Protein AF-A0A1C6HHW5-F1 (afdb_monomer)

Sequence (116 aa):
MTREKAIEVLENHTQYFVSVQDLVALNIAIDALYPVSREQVEKVWKGCSWCNNEGKKPENWECSLLDDCGFSVVVGDEVVWTNAEFCPVCGKPLTDNAVDTLIKRLEALKDESQTD

Radius of gyration: 21.28 Å; Cα contacts (8 Å, |Δi|>4): 91; chains: 1; bounding box: 44×20×62 Å

Mean predicted aligned error: 12.88 Å

Structure (mmCIF, N/CA/C/O backbone):
data_AF-A0A1C6HHW5-F1
#
_entry.id   AF-A0A1C6HHW5-F1
#
loop_
_atom_site.group_PDB
_atom_site.id
_atom_site.type_symbol
_atom_site.label_atom_id
_atom_site.label_alt_id
_atom_site.label_comp_id
_atom_site.label_asym_id
_atom_site.label_entity_id
_atom_site.label_seq_id
_atom_site.pdbx_PDB_ins_code
_atom_site.Cartn_x
_atom_site.Cartn_y
_atom_site.Cartn_z
_atom_site.occupancy
_atom_site.B_iso_or_equiv
_atom_site.auth_seq_id
_atom_site.auth_comp_id
_atom_site.auth_asym_id
_atom_site.auth_atom_id
_atom_site.pdbx_PDB_model_num
ATOM 1 N N . MET A 1 1 ? 4.135 -0.043 26.239 1.00 60.41 1 MET A N 1
ATOM 2 C CA . MET A 1 1 ? 2.917 -0.725 25.755 1.00 60.41 1 MET A CA 1
ATOM 3 C C . MET A 1 1 ? 3.135 -1.021 24.282 1.00 60.41 1 MET A C 1
ATOM 5 O O . MET A 1 1 ? 3.534 -0.101 23.582 1.00 60.41 1 MET A O 1
ATOM 9 N N . THR A 1 2 ? 3.016 -2.277 23.843 1.00 79.56 2 THR A N 1
ATOM 10 C CA . THR A 1 2 ? 3.158 -2.629 22.417 1.00 79.56 2 THR A CA 1
ATOM 11 C C . THR A 1 2 ? 1.849 -2.357 21.678 1.00 79.56 2 THR A C 1
ATOM 13 O O . THR A 1 2 ? 0.797 -2.249 22.311 1.00 79.56 2 THR A O 1
ATOM 16 N N . ARG A 1 3 ? 1.907 -2.233 20.349 1.00 73.50 3 ARG A N 1
ATOM 17 C CA . ARG A 1 3 ? 0.739 -1.977 19.494 1.00 73.50 3 ARG A CA 1
ATOM 18 C C . ARG A 1 3 ? -0.330 -3.055 19.668 1.00 73.50 3 ARG A C 1
ATOM 20 O O . ARG A 1 3 ? -1.496 -2.738 19.858 1.00 73.50 3 ARG A O 1
ATOM 27 N N . GLU A 1 4 ? 0.085 -4.314 19.697 1.00 80.25 4 GLU A N 1
ATOM 28 C CA . GLU A 1 4 ? -0.791 -5.477 19.867 1.00 80.25 4 GLU A CA 1
ATOM 29 C C . GLU A 1 4 ? -1.478 -5.441 21.236 1.00 80.25 4 GLU A C 1
ATOM 31 O O . GLU A 1 4 ? -2.666 -5.724 21.346 1.00 80.25 4 GLU A O 1
ATOM 36 N N . LYS A 1 5 ? -0.750 -5.005 22.274 1.00 80.31 5 LYS A N 1
ATOM 37 C CA . LYS A 1 5 ? -1.300 -4.830 23.622 1.00 80.31 5 LYS A CA 1
ATOM 38 C C . LYS A 1 5 ? -2.314 -3.684 23.682 1.00 80.31 5 LYS A C 1
ATOM 40 O O . LYS A 1 5 ? -3.265 -3.768 24.448 1.00 80.31 5 LYS A O 1
ATOM 45 N N . ALA A 1 6 ? -2.115 -2.620 22.902 1.00 78.94 6 ALA A N 1
ATOM 46 C CA . ALA A 1 6 ? -3.068 -1.516 22.808 1.00 78.94 6 ALA A CA 1
ATOM 47 C C . ALA A 1 6 ? -4.359 -1.948 22.095 1.00 78.94 6 ALA A C 1
ATOM 49 O O . ALA A 1 6 ? -5.441 -1.651 22.591 1.00 78.94 6 ALA A O 1
ATOM 50 N N . ILE A 1 7 ? -4.249 -2.711 21.001 1.00 80.69 7 ILE A N 1
ATOM 51 C CA . ILE A 1 7 ? -5.402 -3.277 20.282 1.00 80.69 7 ILE A CA 1
ATOM 52 C C . ILE A 1 7 ? -6.201 -4.207 21.202 1.00 80.69 7 ILE A C 1
ATOM 54 O O . ILE A 1 7 ? -7.396 -4.004 21.370 1.00 80.69 7 ILE A O 1
ATOM 58 N N . GLU A 1 8 ? -5.534 -5.142 21.887 1.00 83.31 8 GLU A N 1
ATOM 59 C CA . GLU A 1 8 ? -6.171 -6.074 22.833 1.00 83.31 8 GLU A CA 1
ATOM 60 C C . GLU A 1 8 ? -6.962 -5.337 23.931 1.00 83.31 8 GLU A C 1
ATOM 62 O O . GLU A 1 8 ? -8.052 -5.753 24.322 1.00 83.31 8 GLU A O 1
ATOM 67 N N . VAL A 1 9 ? -6.428 -4.226 24.447 1.00 83.06 9 VAL A N 1
ATOM 68 C CA . VAL A 1 9 ? -7.111 -3.411 25.462 1.00 83.06 9 VAL A CA 1
ATOM 69 C C . VAL A 1 9 ? -8.346 -2.717 24.882 1.00 83.06 9 VAL A C 1
ATOM 71 O O . VAL A 1 9 ? -9.390 -2.712 25.534 1.00 83.06 9 VAL A O 1
ATOM 74 N N . LEU A 1 10 ? -8.247 -2.153 23.674 1.00 81.81 10 LEU A N 1
ATOM 75 C CA . LEU A 1 10 ? -9.358 -1.454 23.019 1.00 81.81 10 LEU A CA 1
ATOM 76 C C 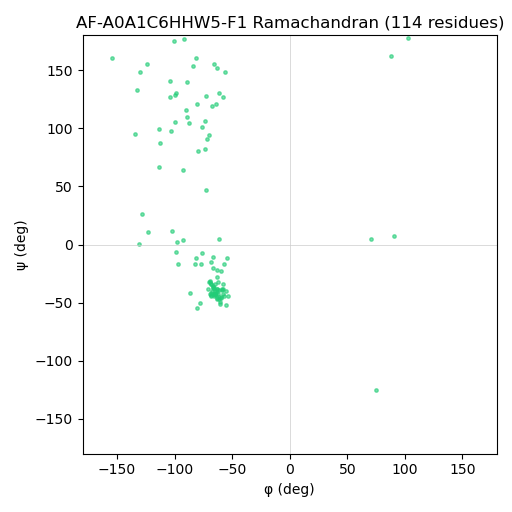. LEU A 1 10 ? -10.475 -2.426 22.614 1.00 81.81 10 LEU A C 1
ATOM 78 O O . LEU A 1 10 ? -11.636 -2.166 22.917 1.00 81.81 10 LEU A O 1
ATOM 82 N N . GLU A 1 11 ? -10.134 -3.577 22.028 1.00 78.88 11 GLU A N 1
ATOM 83 C CA . GLU A 1 11 ? -11.091 -4.631 21.667 1.00 78.88 11 GLU A CA 1
ATOM 84 C C . GLU A 1 11 ? -11.843 -5.152 22.900 1.00 78.88 11 GLU A C 1
ATOM 86 O O . GLU A 1 11 ? -13.073 -5.213 22.897 1.00 78.88 11 GLU A O 1
ATOM 91 N N . ASN A 1 12 ? -11.143 -5.430 24.005 1.00 81.31 12 ASN A N 1
ATOM 92 C CA . ASN A 1 12 ? -11.794 -5.823 25.260 1.00 81.31 12 ASN A CA 1
ATOM 93 C C . ASN A 1 12 ? -12.707 -4.723 25.823 1.00 81.31 12 ASN A C 1
ATOM 95 O O . ASN A 1 12 ? -13.728 -5.022 26.442 1.00 81.31 12 ASN A O 1
ATOM 99 N N . HIS A 1 13 ? -12.372 -3.447 25.613 1.00 76.31 13 HIS A N 1
ATOM 100 C CA . HIS A 1 13 ? -13.217 -2.342 26.057 1.00 76.31 13 HIS A CA 1
ATOM 101 C C . HIS A 1 13 ? -14.526 -2.265 25.255 1.00 76.31 13 HIS A C 1
ATOM 103 O O . HIS A 1 13 ? -15.560 -1.935 25.830 1.00 76.31 13 HIS A O 1
ATOM 109 N N . THR A 1 14 ? -14.522 -2.637 23.966 1.00 69.81 14 THR A N 1
ATOM 110 C CA . THR A 1 14 ? -15.743 -2.700 23.131 1.00 69.81 14 THR A CA 1
ATOM 111 C C . THR A 1 14 ? -16.722 -3.814 23.529 1.00 69.81 14 THR A C 1
ATOM 113 O O . THR A 1 14 ? -17.882 -3.775 23.126 1.00 69.81 14 THR A O 1
ATOM 116 N N . GLN A 1 15 ? -16.295 -4.789 24.343 1.00 68.94 15 GLN A N 1
ATOM 117 C CA . GLN A 1 15 ? -17.121 -5.924 24.7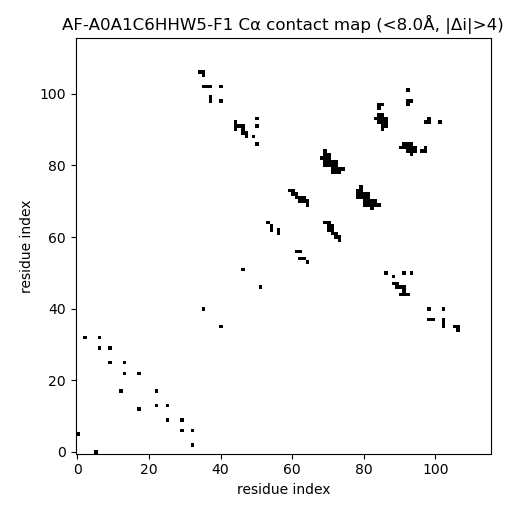85 1.00 68.94 15 GLN A CA 1
ATOM 118 C C . GLN A 1 15 ? -18.128 -5.587 25.900 1.00 68.94 15 GLN A C 1
ATOM 120 O O . GLN A 1 15 ? -19.050 -6.366 26.149 1.00 68.94 15 GLN A O 1
ATOM 125 N N . TYR A 1 16 ? -17.959 -4.457 26.590 1.00 72.56 16 TYR A N 1
ATOM 126 C CA . TYR A 1 16 ? -18.864 -4.010 27.653 1.00 72.56 16 TYR A CA 1
ATOM 127 C C . TYR A 1 16 ? -19.970 -3.098 27.100 1.00 72.56 16 TYR A C 1
ATOM 129 O O . TYR A 1 16 ? -20.014 -2.801 25.910 1.00 72.56 16 TYR A O 1
ATOM 137 N N . PHE A 1 17 ? -20.908 -2.655 27.944 1.00 70.56 17 PHE A N 1
ATOM 138 C CA . PHE A 1 17 ? -21.917 -1.682 27.517 1.00 70.56 17 PHE A CA 1
ATOM 139 C C . PHE A 1 17 ? -21.246 -0.321 27.289 1.00 70.56 17 PHE A C 1
ATOM 141 O O . PHE A 1 17 ? -21.038 0.449 28.226 1.00 70.56 17 PHE A O 1
ATOM 148 N N . VAL A 1 18 ? -20.868 -0.066 26.041 1.00 76.06 18 VAL A N 1
ATOM 149 C CA . VAL A 1 18 ? -20.216 1.161 25.585 1.00 76.06 18 VAL A CA 1
ATOM 150 C C . VAL A 1 18 ? -21.244 2.013 24.843 1.00 76.06 18 VAL A C 1
ATOM 152 O O . VAL A 1 18 ? -22.092 1.485 24.118 1.00 76.06 18 VAL A O 1
ATOM 155 N N . SER A 1 19 ? -21.213 3.333 25.038 1.00 79.88 19 SER A N 1
ATOM 156 C CA . SER A 1 19 ? -22.091 4.221 24.276 1.00 79.88 19 SER A CA 1
ATOM 157 C C . SER A 1 19 ? -21.744 4.147 22.783 1.00 79.88 19 SER A C 1
ATOM 159 O O . SER A 1 19 ? -20.600 3.893 22.409 1.00 79.88 19 SER A O 1
ATOM 161 N N . VAL A 1 20 ? -22.717 4.388 21.902 1.00 75.69 20 VAL A N 1
ATOM 162 C CA . VAL A 1 20 ? -22.474 4.351 20.446 1.00 75.69 20 VAL A CA 1
ATOM 163 C C . VAL A 1 20 ? -21.380 5.348 20.034 1.00 75.69 20 VAL A C 1
ATOM 165 O O . VAL A 1 20 ? -20.586 5.054 19.148 1.00 75.69 20 VAL A O 1
ATOM 168 N N . GLN A 1 21 ? -21.292 6.498 20.711 1.00 77.56 21 GLN A N 1
ATOM 169 C CA . GLN A 1 21 ? -20.256 7.507 20.463 1.00 77.56 21 GLN A CA 1
ATOM 170 C C . GLN A 1 21 ? -18.857 6.995 20.827 1.00 77.56 21 GLN A C 1
ATOM 172 O O . GLN A 1 21 ? -17.912 7.175 20.059 1.00 77.56 21 GLN A O 1
ATOM 177 N N . ASP A 1 22 ? -18.736 6.305 21.960 1.00 81.88 22 ASP A N 1
ATOM 178 C CA . ASP A 1 22 ? -17.468 5.732 22.412 1.00 81.88 22 ASP A CA 1
ATOM 179 C C . ASP A 1 22 ? -17.034 4.550 21.527 1.00 81.88 22 ASP A C 1
ATOM 181 O O . ASP A 1 22 ? -15.843 4.380 21.282 1.00 81.88 22 ASP A O 1
ATOM 185 N N . LEU A 1 23 ? -17.975 3.768 20.978 1.00 81.19 23 LEU A N 1
ATOM 186 C CA . LEU A 1 23 ? -17.666 2.712 20.002 1.00 81.19 23 LEU A CA 1
ATOM 187 C C . LEU A 1 23 ? -17.043 3.273 18.718 1.00 81.19 23 LEU A C 1
ATOM 189 O O . LEU A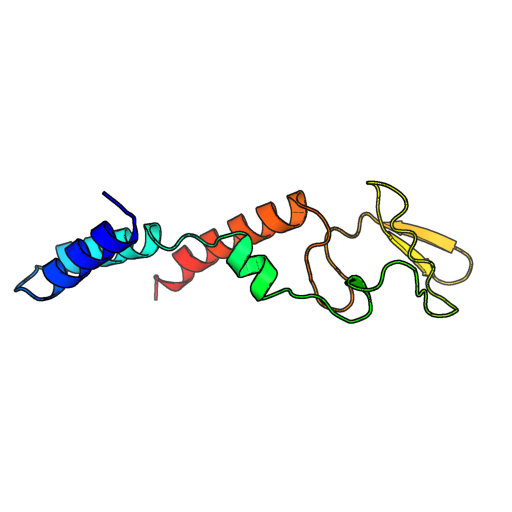 1 23 ? -16.062 2.720 18.224 1.00 81.19 23 LEU A O 1
ATOM 193 N N . VAL A 1 24 ? -17.569 4.387 18.198 1.00 82.75 24 VAL A N 1
ATOM 194 C CA . VAL A 1 24 ? -16.993 5.063 17.023 1.00 82.75 24 VAL A CA 1
ATOM 195 C C . VAL A 1 24 ? -15.568 5.534 17.321 1.00 82.75 24 VAL A C 1
ATOM 197 O O . VAL A 1 24 ? -14.661 5.282 16.532 1.00 82.75 24 VAL A O 1
ATOM 200 N N . ALA A 1 25 ? -15.340 6.149 18.486 1.00 82.81 25 ALA A N 1
ATOM 201 C CA . ALA A 1 25 ? -14.010 6.600 18.892 1.00 82.81 25 ALA A CA 1
ATOM 202 C C . ALA A 1 25 ? -13.009 5.439 19.060 1.00 82.81 25 ALA A C 1
ATOM 204 O O . ALA A 1 25 ? -11.853 5.561 18.654 1.00 82.81 25 ALA A O 1
ATOM 205 N N . LEU A 1 26 ? -13.448 4.308 19.623 1.00 83.50 26 LEU A N 1
ATOM 206 C CA . LEU A 1 26 ? -12.622 3.107 19.777 1.00 83.50 26 LEU A CA 1
ATOM 207 C C . LEU A 1 26 ? -12.245 2.501 18.420 1.00 83.50 26 LEU A C 1
ATOM 209 O O . LEU A 1 26 ? -11.083 2.154 18.227 1.00 83.50 26 LEU A O 1
ATOM 213 N N . ASN A 1 27 ? -13.182 2.434 17.470 1.00 80.06 27 ASN A N 1
ATOM 214 C CA . ASN A 1 27 ? -12.900 1.942 16.118 1.00 80.06 27 ASN A CA 1
ATOM 215 C C . ASN A 1 27 ? -11.890 2.835 15.390 1.00 80.06 27 ASN A C 1
ATOM 217 O O . ASN A 1 27 ? -10.902 2.323 14.874 1.00 80.06 27 ASN A O 1
ATOM 221 N N . ILE A 1 28 ? -12.059 4.161 15.449 1.00 82.62 28 ILE A N 1
ATOM 222 C CA . ILE A 1 28 ? -11.089 5.115 14.883 1.00 82.62 28 ILE A CA 1
ATOM 223 C C . ILE A 1 28 ? -9.701 4.917 15.513 1.00 82.62 28 ILE A C 1
ATOM 225 O O . ILE A 1 28 ? -8.688 4.910 14.813 1.00 82.62 28 ILE A O 1
ATOM 229 N N . ALA A 1 29 ? -9.633 4.719 16.834 1.00 82.81 29 ALA A N 1
ATOM 230 C CA . ALA A 1 29 ? -8.372 4.474 17.529 1.00 82.81 29 ALA A CA 1
ATOM 231 C C . ALA A 1 29 ? -7.713 3.154 17.095 1.00 82.81 29 ALA A C 1
ATOM 233 O O . ALA A 1 29 ? -6.501 3.120 16.892 1.00 82.81 29 ALA A O 1
ATOM 234 N N . ILE A 1 30 ? -8.491 2.081 16.920 1.00 81.44 30 ILE A N 1
ATOM 235 C CA . ILE A 1 30 ? -7.996 0.800 16.398 1.00 81.44 30 ILE A CA 1
ATOM 236 C C . ILE A 1 30 ? -7.508 0.972 14.954 1.00 81.44 30 ILE A C 1
ATOM 238 O O . ILE A 1 30 ? -6.424 0.502 14.618 1.00 81.44 30 ILE A O 1
ATOM 242 N N . ASP A 1 31 ? -8.237 1.698 14.109 1.00 79.56 31 ASP A N 1
ATOM 243 C CA . ASP A 1 31 ? -7.851 1.918 12.718 1.00 79.56 31 ASP A CA 1
ATOM 244 C C . ASP A 1 31 ? -6.580 2.742 12.556 1.00 79.56 31 ASP A C 1
ATOM 246 O O . ASP A 1 31 ? -5.751 2.414 11.702 1.00 79.56 31 ASP A O 1
ATOM 250 N N . ALA A 1 32 ? -6.376 3.746 13.406 1.00 80.75 32 ALA A N 1
ATOM 251 C CA . ALA A 1 32 ? -5.123 4.491 13.478 1.00 80.75 32 ALA A CA 1
ATOM 252 C C . ALA A 1 32 ? -3.943 3.599 13.908 1.00 80.75 32 ALA A C 1
ATOM 254 O O . ALA A 1 32 ? -2.799 3.837 13.518 1.00 80.75 32 ALA A O 1
ATOM 255 N N . LEU A 1 33 ? -4.209 2.532 14.674 1.00 82.19 33 LEU A N 1
ATOM 256 C CA . LEU A 1 33 ? -3.215 1.504 14.984 1.00 82.19 33 LEU A CA 1
ATOM 257 C C . LEU A 1 33 ? -2.968 0.549 13.808 1.00 82.19 33 LEU A C 1
ATOM 259 O O . LEU A 1 33 ? -2.036 -0.242 13.892 1.00 82.19 33 LEU A O 1
ATOM 263 N N . TYR A 1 34 ? -3.721 0.608 12.708 1.00 76.94 34 TYR A N 1
ATOM 264 C CA . TYR A 1 34 ? -3.456 -0.123 11.461 1.00 76.94 34 TYR A CA 1
ATOM 265 C C . TYR A 1 34 ? -3.110 0.833 10.307 1.00 76.94 34 TYR A C 1
ATOM 267 O O . TYR A 1 34 ? -3.8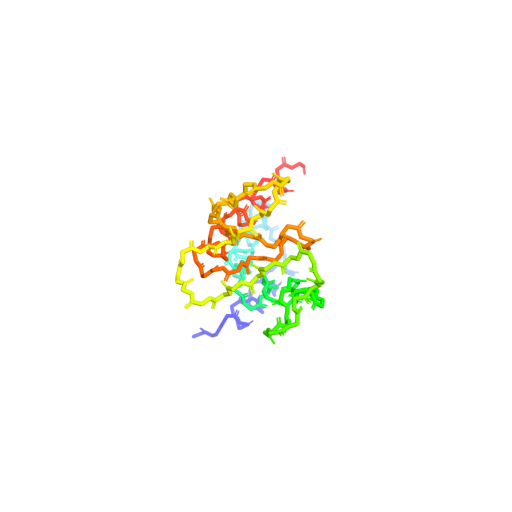79 0.911 9.340 1.00 76.94 34 TYR A O 1
ATOM 275 N N . PRO A 1 35 ? -1.958 1.537 10.375 1.00 79.88 35 PRO A N 1
ATOM 276 C CA . PRO A 1 35 ? -1.480 2.334 9.253 1.00 79.88 35 PRO A CA 1
ATOM 277 C C . PRO A 1 35 ? -1.119 1.422 8.082 1.00 79.88 35 PRO A C 1
ATOM 279 O O . PRO A 1 35 ? -0.780 0.248 8.274 1.00 79.88 35 PRO A O 1
ATOM 282 N N . VAL A 1 36 ? -1.158 1.970 6.871 1.00 84.81 36 VAL A N 1
ATOM 283 C CA . VAL A 1 36 ? -0.684 1.252 5.688 1.00 84.81 36 VAL A CA 1
ATOM 284 C C . VAL A 1 36 ? 0.841 1.222 5.750 1.00 84.81 36 VAL A C 1
ATOM 286 O O . VAL A 1 36 ? 1.506 2.231 5.543 1.00 84.81 36 VAL A O 1
ATOM 289 N N . SER A 1 37 ? 1.425 0.066 6.062 1.00 85.81 37 SER A N 1
ATOM 290 C CA . SER A 1 37 ? 2.880 -0.053 6.154 1.00 85.81 37 SER A CA 1
ATOM 291 C C . SER A 1 37 ? 3.525 -0.302 4.791 1.00 85.81 37 SER A C 1
ATOM 293 O O . SER A 1 37 ? 2.940 -0.916 3.893 1.00 85.81 37 SER A O 1
ATOM 295 N N . ARG A 1 38 ? 4.793 0.104 4.660 1.00 85.38 38 ARG A N 1
ATOM 296 C CA . ARG A 1 38 ? 5.624 -0.234 3.498 1.00 85.38 38 ARG A CA 1
ATOM 297 C C . ARG A 1 38 ? 5.671 -1.742 3.245 1.00 85.38 38 ARG A C 1
ATOM 299 O O . ARG A 1 38 ? 5.469 -2.171 2.115 1.00 85.38 38 ARG A O 1
ATOM 306 N N . GLU A 1 39 ? 5.836 -2.547 4.293 1.00 86.25 39 GLU A N 1
ATOM 307 C CA . GLU A 1 39 ? 5.838 -4.012 4.181 1.00 86.25 39 GLU A CA 1
ATOM 308 C C . GLU A 1 39 ? 4.524 -4.556 3.598 1.00 86.25 39 GLU A C 1
ATOM 310 O O . GLU A 1 39 ? 4.534 -5.501 2.807 1.00 86.25 39 GLU A O 1
ATOM 315 N N . GLN A 1 40 ? 3.376 -3.964 3.957 1.00 86.94 40 GLN A N 1
ATOM 316 C CA . GLN A 1 40 ? 2.084 -4.348 3.384 1.00 86.94 40 GLN A CA 1
ATOM 317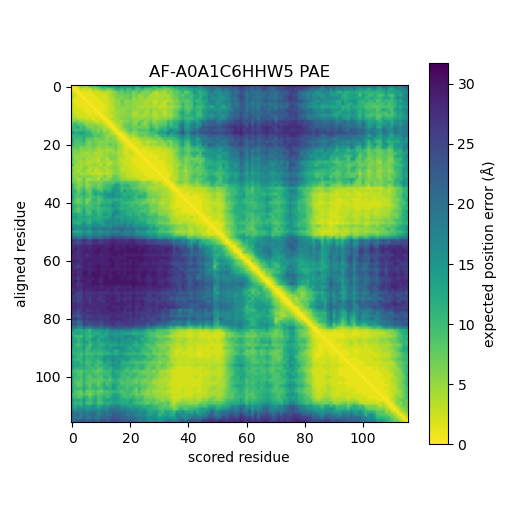 C C . GLN A 1 40 ? 2.017 -4.010 1.894 1.00 86.94 40 GLN A C 1
ATOM 319 O O . GLN A 1 40 ? 1.597 -4.855 1.101 1.00 86.94 40 GLN A O 1
ATOM 324 N N . VAL A 1 41 ? 2.467 -2.813 1.506 1.00 87.44 41 VAL A N 1
ATOM 325 C CA . VAL A 1 41 ? 2.516 -2.392 0.099 1.00 87.44 41 VAL A CA 1
ATOM 326 C C . VAL A 1 41 ? 3.432 -3.310 -0.711 1.00 87.44 41 VAL A C 1
ATOM 328 O O . VAL A 1 41 ? 3.015 -3.828 -1.744 1.00 87.44 41 VAL A O 1
ATOM 331 N N . GLU A 1 42 ? 4.634 -3.613 -0.228 1.00 85.56 42 GLU A N 1
ATOM 332 C CA . GLU A 1 42 ? 5.576 -4.512 -0.909 1.00 85.56 42 GLU A CA 1
ATOM 333 C C . GLU A 1 42 ? 5.054 -5.955 -1.008 1.00 85.56 42 GLU A C 1
ATOM 335 O O . GLU A 1 42 ? 5.272 -6.643 -2.010 1.00 85.56 42 GLU A O 1
ATOM 340 N N . LYS A 1 43 ? 4.298 -6.418 -0.003 1.00 88.38 43 LYS A N 1
ATOM 341 C CA . LYS A 1 43 ? 3.661 -7.742 -0.018 1.00 88.38 43 LYS A CA 1
ATOM 342 C C . LYS A 1 43 ? 2.536 -7.845 -1.051 1.00 88.38 43 LYS A C 1
ATOM 344 O O . LYS A 1 43 ? 2.340 -8.933 -1.603 1.00 88.38 43 LYS A O 1
ATOM 349 N N . VAL A 1 44 ? 1.799 -6.759 -1.296 1.00 88.88 44 VAL A N 1
ATOM 350 C CA . VAL A 1 44 ? 0.740 -6.685 -2.318 1.00 88.88 44 VAL A CA 1
ATOM 351 C C . VAL A 1 44 ? 1.358 -6.514 -3.707 1.00 88.88 44 VAL A C 1
ATOM 353 O O . VAL A 1 44 ? 1.087 -7.308 -4.609 1.00 88.88 44 VAL A O 1
ATOM 356 N N . TRP A 1 45 ? 2.263 -5.549 -3.871 1.00 88.00 45 TRP A N 1
ATOM 357 C CA . TRP A 1 45 ? 2.961 -5.268 -5.125 1.00 88.00 45 TRP A CA 1
ATOM 358 C C . TRP A 1 45 ? 4.301 -6.006 -5.216 1.00 88.00 45 TRP A C 1
ATOM 360 O O . TRP A 1 45 ? 5.369 -5.409 -5.355 1.00 88.00 45 TRP A O 1
ATOM 370 N N . LYS A 1 46 ? 4.239 -7.344 -5.234 1.00 85.56 46 LYS A N 1
ATOM 371 C CA . LYS A 1 46 ? 5.425 -8.216 -5.376 1.00 85.56 46 LYS A CA 1
ATOM 372 C C . LYS A 1 46 ? 6.201 -7.988 -6.672 1.00 85.56 46 LYS A C 1
ATOM 374 O O . LYS A 1 46 ? 7.383 -8.314 -6.755 1.00 85.56 46 LYS A O 1
ATOM 379 N N . GLY A 1 47 ? 5.538 -7.437 -7.683 1.00 81.12 47 GLY A N 1
ATOM 380 C CA . GLY A 1 47 ? 6.093 -7.243 -9.014 1.00 81.12 47 GLY A CA 1
ATOM 381 C C . GLY A 1 47 ? 5.888 -8.443 -9.925 1.00 81.12 47 GLY A C 1
ATOM 382 O O . GLY A 1 47 ? 5.588 -9.552 -9.485 1.00 81.12 47 GLY A O 1
ATOM 383 N N . CYS A 1 48 ? 6.033 -8.197 -11.220 1.00 77.94 48 CYS A N 1
ATOM 384 C CA . CYS A 1 48 ? 5.970 -9.212 -12.262 1.00 77.94 48 CYS A CA 1
ATOM 385 C C . CYS A 1 48 ? 7.378 -9.621 -12.715 1.00 77.94 48 CYS A C 1
ATOM 387 O O . CYS A 1 48 ? 8.381 -9.023 -12.322 1.00 77.94 48 CYS A O 1
ATOM 389 N N . SER A 1 49 ? 7.450 -10.616 -13.601 1.00 72.19 49 SER A N 1
ATOM 390 C CA . SER A 1 49 ? 8.701 -11.081 -14.215 1.00 72.19 49 SER A CA 1
ATOM 391 C C . SER A 1 49 ? 9.481 -9.988 -14.955 1.00 72.19 49 SER A C 1
ATOM 393 O O . SER A 1 49 ? 10.655 -10.193 -15.238 1.00 72.19 49 SER A O 1
ATOM 395 N N . TRP A 1 50 ? 8.846 -8.854 -15.271 1.00 66.56 50 TRP A N 1
ATOM 396 C CA . TRP A 1 50 ? 9.479 -7.695 -15.899 1.00 66.56 50 TRP A CA 1
ATOM 397 C C . TRP A 1 50 ? 10.231 -6.823 -14.883 1.00 66.56 50 TRP A C 1
ATOM 399 O O . TRP A 1 50 ? 11.428 -6.625 -15.034 1.00 66.56 50 TRP A O 1
ATOM 409 N N . CYS A 1 51 ? 9.579 -6.358 -13.808 1.00 71.62 51 CYS A N 1
ATOM 410 C CA . CYS A 1 51 ? 10.223 -5.461 -12.828 1.00 71.62 51 CYS A CA 1
ATOM 411 C C . CYS A 1 51 ? 11.086 -6.186 -11.789 1.00 71.62 51 CYS A C 1
ATOM 413 O O . CYS A 1 51 ? 11.787 -5.529 -11.030 1.00 71.62 51 CYS A O 1
ATOM 415 N N . ASN A 1 52 ? 10.998 -7.516 -11.707 1.00 73.44 52 ASN A N 1
ATOM 416 C CA . ASN A 1 52 ? 11.797 -8.316 -10.776 1.00 73.44 52 ASN A CA 1
ATOM 417 C C . ASN A 1 52 ? 13.035 -8.953 -11.432 1.00 73.44 52 ASN A C 1
ATOM 419 O O . ASN A 1 52 ? 13.829 -9.565 -10.725 1.00 73.44 52 ASN A O 1
ATOM 423 N N . ASN A 1 53 ? 13.199 -8.851 -12.758 1.00 60.72 53 ASN A N 1
ATOM 424 C CA . ASN A 1 53 ? 14.399 -9.330 -13.446 1.00 60.72 53 ASN A CA 1
ATOM 425 C C . ASN A 1 53 ? 15.341 -8.161 -13.721 1.00 60.72 53 ASN A C 1
ATOM 427 O O . ASN A 1 53 ? 15.145 -7.398 -14.667 1.00 60.72 53 ASN A O 1
ATOM 431 N N . GLU A 1 54 ? 16.422 -8.080 -12.959 1.00 50.62 54 GLU A N 1
ATOM 432 C CA . GLU A 1 54 ? 17.595 -7.327 -13.383 1.00 50.62 54 GLU A CA 1
ATOM 433 C C . GLU A 1 54 ? 18.224 -8.043 -14.596 1.00 50.62 54 GLU A C 1
ATOM 435 O O . GLU A 1 54 ? 18.598 -9.214 -14.532 1.00 50.62 54 GLU A O 1
ATOM 440 N N . GLY A 1 55 ? 18.303 -7.362 -15.743 1.00 47.56 55 GLY A N 1
ATOM 441 C CA . GLY A 1 55 ? 19.154 -7.790 -16.862 1.00 47.56 55 GLY A CA 1
ATOM 442 C C . GLY A 1 55 ? 18.555 -8.717 -17.932 1.00 47.56 55 GLY A C 1
ATOM 443 O O . GLY A 1 55 ? 19.296 -9.130 -18.821 1.00 47.56 55 GLY A O 1
ATOM 444 N N . LYS A 1 56 ? 17.247 -9.022 -17.940 1.00 42.81 56 LYS A N 1
ATOM 445 C CA . LYS A 1 56 ? 16.592 -9.686 -19.094 1.00 42.81 56 LYS A CA 1
ATOM 446 C C . LYS A 1 56 ? 15.602 -8.756 -19.791 1.00 42.81 56 LYS A C 1
ATOM 448 O O . LYS A 1 56 ? 14.412 -8.742 -19.492 1.00 42.81 56 LYS A O 1
ATOM 453 N N . LYS A 1 57 ? 16.139 -7.992 -20.740 1.00 44.16 57 LYS A N 1
ATOM 454 C CA . LYS A 1 57 ? 15.407 -7.157 -21.697 1.00 44.16 57 LYS A CA 1
ATOM 455 C C . LYS A 1 57 ? 14.720 -8.067 -22.742 1.00 44.16 57 LYS A C 1
ATOM 457 O O . LYS A 1 57 ? 15.405 -8.915 -23.314 1.00 44.16 57 LYS A O 1
ATOM 462 N N . PRO A 1 58 ? 13.405 -7.949 -23.008 1.00 40.09 58 PRO A N 1
ATOM 463 C CA . PRO A 1 58 ? 12.831 -8.413 -24.273 1.00 40.09 58 PRO A CA 1
ATOM 464 C C . PRO A 1 58 ? 13.570 -7.730 -25.435 1.00 40.09 58 PRO A C 1
ATOM 466 O O . PRO A 1 58 ? 13.989 -6.586 -25.277 1.00 40.09 58 PRO A O 1
ATOM 469 N N . GLU A 1 59 ? 13.703 -8.388 -26.589 1.00 41.38 59 GLU A N 1
ATOM 470 C CA . GLU A 1 59 ? 14.538 -7.951 -27.733 1.00 41.38 59 GLU A CA 1
ATOM 471 C C . GLU A 1 59 ? 14.247 -6.527 -28.260 1.00 41.38 59 GLU A C 1
ATOM 473 O O . GLU A 1 59 ? 15.068 -5.968 -28.979 1.00 41.38 59 GLU A O 1
ATOM 478 N N . ASN A 1 60 ? 13.141 -5.901 -27.836 1.00 40.78 60 ASN A N 1
ATOM 479 C CA . ASN A 1 60 ? 12.711 -4.562 -28.254 1.00 40.78 60 ASN A CA 1
ATOM 480 C C . ASN A 1 60 ? 12.519 -3.576 -27.078 1.00 40.78 60 ASN A C 1
ATOM 482 O O . ASN A 1 60 ? 11.930 -2.514 -27.261 1.00 40.78 60 ASN A O 1
ATOM 486 N N . TRP A 1 61 ? 12.947 -3.924 -25.858 1.00 46.72 61 TRP A N 1
ATOM 487 C CA . TRP A 1 61 ? 12.730 -3.103 -24.659 1.00 46.72 61 TRP A CA 1
ATOM 488 C C . TRP A 1 61 ? 14.001 -2.983 -23.826 1.00 46.72 61 TRP A C 1
ATOM 490 O O . TRP A 1 61 ? 14.301 -3.818 -22.970 1.00 46.72 61 TRP A O 1
ATOM 500 N N . GLU A 1 62 ? 14.752 -1.909 -24.050 1.00 42.94 62 GLU A N 1
ATOM 501 C CA . GLU A 1 62 ? 15.948 -1.618 -23.275 1.00 42.94 62 GLU A CA 1
ATOM 502 C C . GLU A 1 62 ? 15.634 -0.992 -21.910 1.00 42.94 62 GLU A C 1
ATOM 504 O O . GLU A 1 62 ? 15.792 0.200 -21.692 1.00 42.94 62 GLU A O 1
ATOM 509 N N . CYS A 1 63 ? 15.268 -1.823 -20.934 1.00 42.69 63 CYS A N 1
ATOM 510 C CA . CYS A 1 63 ? 15.306 -1.424 -19.527 1.00 42.69 63 CYS A CA 1
ATOM 511 C C . CYS A 1 63 ? 16.744 -1.430 -19.009 1.00 42.69 63 CYS A C 1
ATOM 513 O O . CYS A 1 63 ? 17.291 -2.487 -18.688 1.00 42.69 63 CYS A O 1
ATOM 515 N N . SER A 1 64 ? 17.360 -0.260 -18.919 1.00 45.28 64 SER A N 1
ATOM 516 C CA . SER A 1 64 ? 18.571 -0.083 -18.126 1.00 45.28 64 SER A CA 1
ATOM 517 C C . SER A 1 64 ? 18.165 0.616 -16.835 1.00 45.28 64 SER A C 1
ATOM 519 O O . SER A 1 64 ? 18.013 1.829 -16.817 1.00 45.28 64 SER A O 1
ATOM 521 N N . LEU A 1 65 ? 17.968 -0.145 -15.756 1.00 46.09 65 LEU A N 1
ATOM 522 C CA . LEU A 1 65 ? 17.929 0.399 -14.390 1.00 46.09 65 LEU A CA 1
ATOM 523 C C . LEU A 1 65 ? 19.356 0.800 -13.966 1.00 46.09 65 LEU A C 1
ATOM 525 O O . LEU A 1 65 ? 19.848 0.345 -12.941 1.00 46.09 65 LEU A O 1
ATOM 529 N N . LEU A 1 66 ? 20.085 1.517 -14.824 1.00 43.19 66 LEU A N 1
ATOM 530 C CA . LEU A 1 66 ? 21.495 1.823 -14.585 1.00 43.19 66 LEU A CA 1
ATOM 531 C C . LEU A 1 66 ? 21.668 3.031 -13.651 1.00 43.19 66 LEU A C 1
ATOM 533 O O . LEU A 1 66 ? 22.742 3.189 -13.077 1.00 43.19 66 LEU A O 1
ATOM 537 N N . ASP A 1 67 ? 20.625 3.845 -13.450 1.00 44.09 67 ASP A N 1
ATOM 538 C CA . ASP A 1 67 ? 20.735 5.136 -12.772 1.00 44.09 67 ASP A CA 1
ATOM 539 C C . ASP A 1 67 ? 19.389 5.545 -12.129 1.00 44.09 67 ASP A C 1
ATOM 541 O O . ASP A 1 67 ? 18.319 5.099 -12.555 1.00 44.09 67 ASP A O 1
ATOM 545 N N . ASP A 1 68 ? 19.435 6.472 -11.165 1.00 41.94 68 ASP A N 1
ATOM 546 C CA . ASP A 1 68 ? 18.315 7.017 -10.365 1.00 41.94 68 ASP A CA 1
ATOM 547 C C . ASP A 1 68 ? 17.206 7.742 -11.183 1.00 41.94 68 ASP A C 1
ATOM 549 O O . ASP A 1 68 ? 16.284 8.328 -10.614 1.00 41.94 68 ASP A O 1
ATOM 553 N N . CYS A 1 69 ? 17.287 7.729 -12.521 1.00 38.97 69 CYS A N 1
ATOM 554 C CA . CYS A 1 69 ? 16.625 8.670 -13.437 1.00 38.97 69 CYS A CA 1
ATOM 555 C C . CYS A 1 69 ? 15.803 8.030 -14.581 1.00 38.97 69 CYS A C 1
ATOM 557 O O . CYS A 1 69 ? 15.580 8.668 -15.607 1.00 38.97 69 CYS A O 1
ATOM 559 N N . GLY A 1 70 ? 15.289 6.808 -14.428 1.00 49.38 70 GLY A N 1
ATOM 560 C CA . GLY A 1 70 ? 14.105 6.392 -15.195 1.00 49.38 70 GLY A CA 1
ATOM 561 C C . GLY A 1 70 ? 14.281 5.477 -16.416 1.00 49.38 70 GLY A C 1
ATOM 562 O O . GLY A 1 70 ? 15.357 5.033 -16.797 1.00 49.38 70 GLY A O 1
ATOM 563 N N . PHE A 1 71 ? 13.119 5.144 -16.972 1.00 51.69 71 PHE A N 1
ATOM 564 C CA . PHE A 1 71 ? 12.795 4.171 -18.011 1.00 51.69 71 PHE A CA 1
ATOM 565 C C . PHE A 1 71 ? 12.868 4.791 -19.408 1.00 51.69 71 PHE A C 1
ATOM 567 O O . PHE A 1 71 ? 12.363 5.891 -19.612 1.00 51.69 71 PHE A O 1
ATOM 574 N N . SER A 1 72 ? 13.394 4.073 -20.400 1.00 48.12 72 SER A N 1
ATOM 575 C CA . SER A 1 72 ? 13.258 4.461 -21.804 1.00 48.12 72 SER A CA 1
ATOM 576 C C . SER A 1 72 ? 12.217 3.598 -22.528 1.00 48.12 72 SER A C 1
ATOM 578 O O . SER A 1 72 ? 12.274 2.367 -22.512 1.00 48.12 72 SER A O 1
ATOM 580 N N . VAL A 1 73 ? 11.243 4.241 -23.176 1.00 50.25 73 VAL A N 1
ATOM 581 C CA . VAL A 1 73 ? 10.370 3.599 -24.171 1.00 50.25 73 VAL A CA 1
ATOM 582 C C . VAL A 1 73 ? 10.918 3.938 -25.542 1.00 50.25 73 VAL A C 1
ATOM 584 O O . VAL A 1 73 ? 11.126 5.110 -25.841 1.00 50.25 73 VAL A O 1
ATOM 587 N N . VAL A 1 74 ? 11.098 2.936 -26.395 1.00 50.94 74 VAL A N 1
ATOM 588 C CA . VAL A 1 74 ? 11.320 3.177 -27.820 1.00 50.94 74 VAL A CA 1
ATOM 589 C C . VAL A 1 74 ? 9.959 3.193 -28.514 1.00 50.94 74 VAL A C 1
ATOM 591 O O . VAL A 1 74 ? 9.247 2.188 -28.505 1.00 50.94 74 VAL A O 1
ATOM 594 N N . VAL A 1 75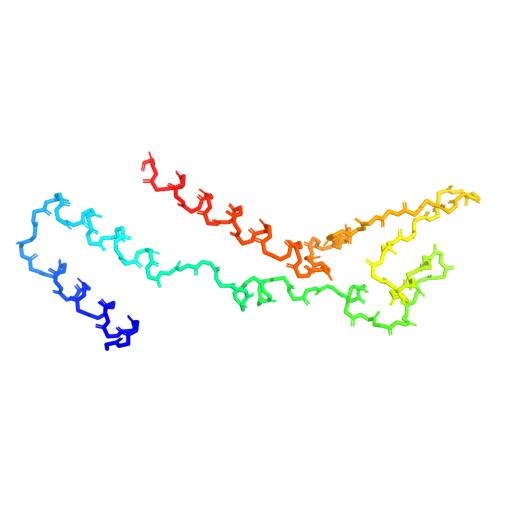 ? 9.572 4.336 -29.084 1.00 48.88 75 VAL A N 1
ATOM 595 C CA . VAL A 1 75 ? 8.397 4.455 -29.963 1.00 48.88 75 VAL A CA 1
ATOM 596 C C . VAL A 1 75 ? 8.909 4.800 -31.360 1.00 48.88 75 VAL A C 1
ATOM 598 O O . VAL A 1 75 ? 9.248 5.945 -31.636 1.00 48.88 75 VAL A O 1
ATOM 601 N N . GLY A 1 76 ? 9.003 3.807 -32.249 1.00 61.19 76 GLY A N 1
ATOM 602 C CA . GLY A 1 76 ? 9.658 3.986 -33.553 1.00 61.19 76 GLY A CA 1
ATOM 603 C C . GLY A 1 76 ? 11.183 4.037 -33.415 1.00 61.19 76 GLY A C 1
ATOM 604 O O . GLY A 1 76 ? 11.753 3.119 -32.836 1.00 61.19 76 GLY A O 1
ATOM 605 N N . ASP A 1 77 ? 11.822 5.099 -33.918 1.00 56.19 77 ASP A N 1
ATOM 606 C CA . ASP A 1 77 ? 13.277 5.332 -33.809 1.00 56.19 77 ASP A CA 1
ATOM 607 C C . ASP A 1 77 ? 13.650 6.288 -32.651 1.00 56.19 77 ASP A C 1
ATOM 609 O O . ASP A 1 77 ? 14.822 6.621 -32.462 1.00 56.19 77 ASP A O 1
ATOM 613 N N . GLU A 1 78 ? 12.670 6.757 -31.868 1.00 41.75 78 GLU A N 1
ATOM 614 C CA . GLU A 1 78 ? 12.891 7.710 -30.778 1.00 41.75 78 GLU A CA 1
ATOM 615 C C . GLU A 1 78 ? 12.936 7.023 -29.411 1.00 41.75 78 GLU A C 1
ATOM 617 O O . GLU A 1 78 ? 12.031 6.277 -29.024 1.00 41.75 78 GLU A O 1
ATOM 622 N N . VAL A 1 79 ? 13.993 7.326 -28.654 1.00 53.53 79 VAL A N 1
ATOM 623 C CA . VAL A 1 79 ? 14.154 6.922 -27.255 1.00 53.53 79 VAL A CA 1
ATOM 624 C C . VAL A 1 79 ? 13.490 7.975 -26.368 1.00 53.53 79 VAL A C 1
ATOM 626 O O . VAL A 1 79 ? 14.035 9.059 -26.155 1.00 53.53 79 VAL A O 1
ATOM 629 N N . VAL A 1 80 ? 12.314 7.657 -25.832 1.00 49.88 80 VAL A N 1
ATOM 630 C CA . VAL A 1 80 ? 11.603 8.507 -24.874 1.00 49.88 80 VAL A CA 1
ATOM 631 C C . VAL A 1 80 ? 12.053 8.143 -23.466 1.00 49.88 80 VAL A C 1
ATOM 633 O O . VAL A 1 80 ? 11.711 7.079 -22.957 1.00 49.88 80 VAL A O 1
ATOM 636 N N . TRP A 1 81 ? 12.801 9.040 -22.828 1.00 48.03 81 TRP A N 1
ATOM 637 C CA . TRP A 1 81 ? 13.191 8.921 -21.423 1.00 48.03 81 TRP A CA 1
ATOM 638 C C . TRP A 1 81 ? 12.037 9.380 -20.530 1.00 48.03 81 TRP A C 1
ATOM 640 O O . TRP A 1 81 ? 11.576 10.517 -20.625 1.00 48.03 81 TRP A O 1
ATOM 650 N N . THR A 1 82 ? 11.551 8.499 -19.664 1.00 48.25 82 THR A N 1
ATOM 651 C CA . THR A 1 82 ? 10.473 8.773 -18.712 1.00 48.25 82 THR A CA 1
ATOM 652 C C . THR A 1 82 ? 10.869 8.273 -17.331 1.00 48.25 82 THR A C 1
ATOM 654 O O . THR A 1 82 ? 11.295 7.136 -17.165 1.00 48.25 82 THR A O 1
ATOM 657 N N . ASN A 1 83 ? 10.686 9.091 -16.301 1.00 53.38 83 ASN A N 1
ATOM 658 C CA . ASN A 1 83 ? 10.862 8.647 -14.921 1.00 53.38 83 ASN A CA 1
ATOM 659 C C . ASN A 1 83 ? 9.668 7.764 -14.536 1.00 53.38 83 ASN A C 1
ATOM 661 O O . ASN A 1 83 ? 8.686 8.250 -13.979 1.00 53.38 83 ASN A O 1
ATOM 665 N N . ALA A 1 84 ? 9.698 6.479 -14.899 1.00 64.62 84 ALA A N 1
ATOM 666 C CA . ALA A 1 84 ? 8.648 5.546 -14.517 1.00 64.62 84 ALA A CA 1
ATOM 667 C C . ALA A 1 84 ? 8.767 5.2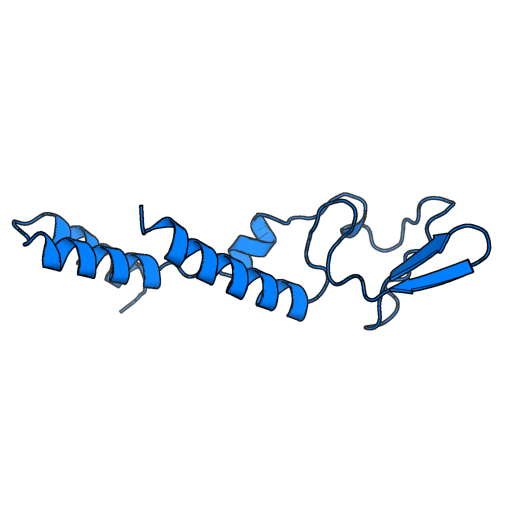44 -13.016 1.00 64.62 84 ALA A C 1
ATOM 669 O O . ALA A 1 84 ? 9.466 4.328 -12.599 1.00 64.62 84 ALA A O 1
ATOM 670 N N . GLU A 1 85 ? 8.073 6.032 -12.198 1.00 73.19 85 GLU A N 1
ATOM 671 C CA . GLU A 1 85 ? 7.935 5.802 -10.754 1.00 73.19 85 GLU A CA 1
ATOM 672 C C . GLU A 1 85 ? 7.197 4.487 -10.443 1.00 73.19 85 GLU A C 1
ATOM 674 O O . GLU A 1 85 ? 7.371 3.904 -9.374 1.00 73.19 85 GLU A O 1
ATOM 679 N N . PHE A 1 86 ? 6.406 3.985 -11.398 1.00 76.88 86 PHE A N 1
ATOM 680 C CA . PHE A 1 86 ? 5.644 2.744 -11.299 1.00 76.88 86 PHE A CA 1
ATOM 681 C C . PHE A 1 86 ? 5.885 1.853 -12.519 1.00 76.88 86 PHE A C 1
ATOM 683 O O . PHE A 1 86 ? 6.062 2.324 -13.641 1.00 76.88 86 PHE A O 1
ATOM 690 N N . CYS A 1 87 ? 5.827 0.541 -12.307 1.00 75.31 87 CYS A N 1
ATOM 691 C CA . CYS A 1 87 ? 5.918 -0.454 -13.359 1.00 75.31 87 CYS A CA 1
ATOM 692 C C . CYS A 1 87 ? 4.722 -0.321 -14.319 1.00 75.31 87 CYS A C 1
ATOM 694 O O . CYS A 1 87 ? 3.587 -0.523 -13.886 1.00 75.31 87 CYS A O 1
ATOM 696 N N . PRO A 1 88 ? 4.934 -0.085 -15.624 1.00 71.06 88 PRO A N 1
ATOM 697 C CA . PRO A 1 88 ? 3.841 0.038 -16.590 1.00 71.06 88 PRO A CA 1
ATOM 698 C C . PRO A 1 88 ? 3.071 -1.274 -16.796 1.00 71.06 88 PRO A C 1
ATOM 700 O O . PRO A 1 88 ? 1.937 -1.258 -17.261 1.00 71.06 88 PRO A O 1
ATOM 703 N N . VAL A 1 89 ? 3.672 -2.416 -16.446 1.00 71.12 89 VAL A N 1
ATOM 704 C CA . VAL A 1 89 ? 3.064 -3.741 -16.631 1.00 71.12 89 VAL A CA 1
ATOM 705 C C . VAL A 1 89 ? 2.180 -4.141 -15.449 1.00 71.12 89 VAL A C 1
ATOM 707 O O . VAL A 1 89 ? 1.120 -4.725 -15.644 1.00 71.12 89 VAL A O 1
ATOM 710 N N 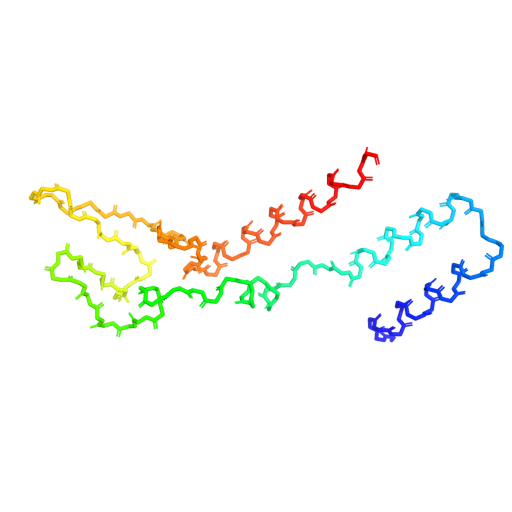. CYS A 1 90 ? 2.614 -3.870 -14.215 1.00 77.25 90 CYS A N 1
ATOM 711 C CA . CYS A 1 90 ? 1.934 -4.368 -13.009 1.00 77.25 90 CYS A CA 1
ATOM 712 C C . CYS A 1 90 ? 1.654 -3.302 -11.943 1.00 77.25 90 CYS A C 1
ATOM 714 O O . CYS A 1 90 ? 1.145 -3.626 -10.874 1.00 77.25 90 CYS A O 1
ATOM 716 N N . GLY A 1 91 ? 2.022 -2.045 -12.192 1.00 78.62 91 GLY A N 1
ATOM 717 C CA . GLY A 1 91 ? 1.806 -0.931 -11.271 1.00 78.62 91 GLY A CA 1
ATOM 718 C C . GLY A 1 91 ? 2.675 -0.949 -10.013 1.00 78.62 91 GLY A C 1
ATOM 719 O O . GLY A 1 91 ? 2.477 -0.100 -9.153 1.00 78.62 91 GLY A O 1
ATOM 720 N N . LYS A 1 92 ? 3.626 -1.888 -9.871 1.00 84.88 92 LYS A N 1
ATOM 721 C CA . LYS A 1 92 ? 4.550 -1.908 -8.725 1.00 84.88 92 LYS A CA 1
ATOM 722 C C . LYS A 1 92 ? 5.335 -0.589 -8.658 1.00 84.88 92 LYS A C 1
ATOM 724 O O . LYS A 1 92 ? 5.958 -0.251 -9.664 1.00 84.88 92 LYS A O 1
ATOM 729 N N . PRO A 1 93 ? 5.354 0.122 -7.519 1.00 84.12 93 PRO A N 1
ATOM 730 C CA . PRO A 1 93 ? 6.235 1.272 -7.340 1.00 84.12 93 PRO A CA 1
ATOM 731 C C . PRO A 1 93 ? 7.701 0.836 -7.453 1.00 84.12 93 PRO A C 1
ATOM 733 O O . PRO A 1 93 ? 8.112 -0.156 -6.852 1.00 84.12 93 PRO A O 1
ATOM 736 N N . LEU A 1 94 ? 8.470 1.551 -8.268 1.00 78.31 94 LEU A N 1
ATOM 737 C CA . LEU A 1 94 ? 9.870 1.236 -8.562 1.00 78.31 94 LEU A CA 1
ATOM 738 C C . LEU A 1 94 ? 10.849 2.041 -7.701 1.00 78.31 94 LEU A C 1
ATOM 740 O O . LEU A 1 94 ? 12.010 1.660 -7.598 1.00 78.31 94 LEU A O 1
ATOM 744 N N . THR A 1 95 ? 10.388 3.127 -7.077 1.00 78.56 95 THR A N 1
ATOM 745 C CA . THR A 1 95 ? 11.201 3.993 -6.215 1.00 78.56 95 THR A CA 1
ATOM 746 C C . THR A 1 95 ? 10.590 4.131 -4.824 1.00 78.56 95 THR A C 1
ATOM 748 O O . THR A 1 95 ? 9.374 4.029 -4.652 1.00 78.56 95 THR A O 1
ATOM 751 N N . ASP A 1 96 ? 11.425 4.436 -3.830 1.00 81.81 96 ASP A N 1
ATOM 752 C CA . ASP A 1 96 ? 10.976 4.693 -2.457 1.00 81.81 96 ASP A CA 1
ATOM 753 C C . ASP A 1 96 ? 9.977 5.857 -2.379 1.00 81.81 96 ASP A C 1
ATOM 755 O O . ASP A 1 96 ? 8.975 5.770 -1.674 1.00 81.81 96 ASP A O 1
ATOM 759 N N . ASN A 1 97 ? 10.191 6.916 -3.168 1.00 82.12 97 ASN A N 1
ATOM 760 C CA . ASN A 1 97 ? 9.267 8.050 -3.253 1.00 82.12 97 ASN A CA 1
ATOM 761 C C . ASN A 1 97 ? 7.890 7.640 -3.806 1.00 82.12 97 ASN A C 1
ATOM 763 O O . ASN A 1 97 ? 6.853 8.117 -3.335 1.00 82.12 97 ASN A O 1
ATOM 767 N N . ALA A 1 98 ? 7.869 6.734 -4.789 1.00 85.00 98 ALA A N 1
ATOM 768 C CA . ALA A 1 98 ? 6.636 6.191 -5.344 1.00 85.00 98 ALA A CA 1
ATOM 769 C C . ALA A 1 98 ? 5.895 5.319 -4.322 1.00 85.00 98 ALA A C 1
ATOM 771 O O . ALA A 1 98 ? 4.671 5.417 -4.211 1.00 85.00 98 ALA A O 1
ATOM 772 N N . VAL A 1 99 ? 6.628 4.513 -3.541 1.00 87.44 99 VAL A N 1
ATOM 773 C CA . VAL A 1 99 ? 6.068 3.723 -2.431 1.00 87.44 99 VAL A CA 1
ATOM 774 C C . VAL A 1 99 ? 5.440 4.643 -1.386 1.00 87.44 99 VAL A C 1
ATOM 776 O O . VAL A 1 99 ? 4.276 4.465 -1.040 1.00 87.44 99 VAL A O 1
ATOM 779 N N . ASP A 1 100 ? 6.165 5.658 -0.922 1.00 89.06 100 ASP A N 1
ATOM 780 C CA . ASP A 1 100 ? 5.691 6.554 0.135 1.00 89.06 100 ASP A CA 1
ATOM 781 C C . ASP A 1 100 ? 4.491 7.401 -0.326 1.00 89.06 100 ASP A C 1
ATOM 783 O O . ASP A 1 100 ? 3.545 7.630 0.430 1.00 89.06 100 ASP A O 1
ATOM 787 N N . THR A 1 101 ? 4.483 7.834 -1.590 1.00 89.12 101 THR A N 1
ATOM 788 C CA . THR A 1 101 ? 3.333 8.525 -2.194 1.00 89.12 101 THR A CA 1
ATOM 789 C C . THR A 1 101 ? 2.117 7.605 -2.299 1.00 89.12 101 THR A C 1
ATOM 791 O O . THR A 1 101 ? 0.991 8.038 -2.044 1.00 89.12 101 THR A O 1
ATOM 794 N N . LEU A 1 102 ? 2.326 6.334 -2.653 1.00 89.81 102 LEU A N 1
ATOM 795 C CA . LEU A 1 102 ? 1.264 5.333 -2.706 1.00 89.81 102 LEU A CA 1
ATOM 796 C C . LEU A 1 102 ? 0.690 5.053 -1.312 1.00 89.81 102 LEU A C 1
ATOM 798 O O . LEU A 1 102 ? -0.529 5.031 -1.174 1.00 89.81 102 LEU A O 1
ATOM 802 N N . ILE A 1 103 ? 1.535 4.916 -0.284 1.00 90.56 103 ILE A N 1
ATOM 803 C CA . ILE A 1 103 ? 1.104 4.747 1.114 1.00 90.56 103 ILE A CA 1
ATOM 804 C C . ILE A 1 103 ? 0.185 5.896 1.531 1.00 90.56 103 ILE A C 1
ATOM 806 O O . ILE A 1 103 ? -0.945 5.643 1.935 1.00 90.56 103 ILE A O 1
ATOM 810 N N . LYS A 1 104 ? 0.603 7.153 1.330 1.00 89.62 104 LYS A N 1
ATOM 811 C CA . LYS A 1 104 ? -0.211 8.332 1.682 1.00 89.62 104 LYS A CA 1
ATOM 812 C C . LYS A 1 104 ? -1.572 8.347 0.984 1.00 89.62 104 LYS A C 1
ATOM 814 O O . LYS A 1 104 ? -2.569 8.745 1.576 1.00 89.62 104 LYS A O 1
ATOM 819 N N . ARG A 1 105 ? -1.625 7.922 -0.283 1.00 88.62 105 ARG A N 1
ATOM 820 C CA . ARG A 1 105 ? -2.889 7.815 -1.032 1.00 88.62 105 ARG A CA 1
ATOM 821 C C . ARG A 1 105 ? -3.783 6.706 -0.482 1.00 88.62 105 ARG A C 1
ATOM 823 O O . ARG A 1 105 ? -4.986 6.905 -0.385 1.00 88.62 105 ARG A O 1
ATOM 830 N N . LEU A 1 106 ? -3.208 5.556 -0.134 1.00 89.12 106 LEU A N 1
ATOM 831 C CA . LEU A 1 106 ? -3.948 4.440 0.458 1.00 89.12 106 LEU A CA 1
ATOM 832 C C . LEU A 1 106 ? -4.480 4.786 1.854 1.00 89.12 106 LEU A C 1
ATOM 834 O O . LEU A 1 106 ? -5.598 4.400 2.175 1.00 89.12 106 LEU A O 1
ATOM 838 N N . GLU A 1 107 ? -3.718 5.536 2.650 1.00 86.56 107 GLU A N 1
ATOM 839 C CA . GLU A 1 107 ? -4.176 6.065 3.939 1.00 86.56 107 GLU A CA 1
ATOM 840 C C . GLU A 1 107 ? -5.353 7.031 3.759 1.00 86.56 107 GLU A C 1
ATOM 842 O O . GLU A 1 107 ? -6.383 6.842 4.395 1.00 86.56 107 GLU A O 1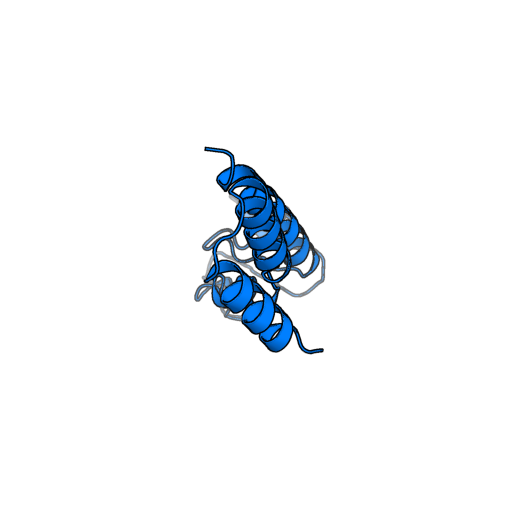
ATOM 847 N N . ALA A 1 108 ? -5.270 7.978 2.818 1.00 86.00 108 ALA A N 1
ATOM 848 C CA . ALA A 1 108 ? -6.374 8.905 2.549 1.00 86.00 108 ALA A CA 1
ATOM 849 C C . ALA A 1 108 ? -7.663 8.191 2.089 1.00 86.00 108 ALA A C 1
ATOM 851 O O . ALA A 1 108 ? -8.758 8.545 2.514 1.00 86.00 108 ALA A O 1
ATOM 852 N N . LEU A 1 109 ? -7.541 7.152 1.253 1.00 83.62 109 LEU A N 1
ATOM 853 C CA . LEU A 1 109 ? -8.690 6.354 0.801 1.00 83.62 109 LEU A CA 1
ATOM 854 C C . LEU A 1 109 ? -9.302 5.500 1.919 1.00 83.62 109 LEU A C 1
ATOM 856 O O . LEU A 1 109 ? -10.509 5.248 1.905 1.00 83.62 109 LEU A O 1
ATOM 860 N N . LYS A 1 110 ? -8.488 5.038 2.878 1.00 75.44 110 LYS A N 1
ATOM 861 C CA . LYS A 1 110 ? -8.981 4.307 4.051 1.00 75.44 110 LYS A CA 1
ATOM 862 C C . LYS A 1 110 ? -9.960 5.180 4.835 1.00 75.44 110 LYS A C 1
ATOM 864 O O . LYS A 1 110 ? -11.044 4.701 5.158 1.00 75.44 110 LYS A O 1
ATOM 869 N N . ASP A 1 111 ? -9.617 6.448 5.043 1.00 67.38 111 ASP A N 1
ATOM 870 C CA . ASP A 1 111 ? -10.445 7.402 5.787 1.00 67.38 111 ASP A CA 1
ATOM 871 C C . ASP A 1 111 ? -11.763 7.733 5.054 1.00 67.38 111 ASP A C 1
ATOM 873 O O . ASP A 1 111 ? -12.808 7.867 5.689 1.00 67.38 111 ASP A O 1
ATOM 877 N N . GLU A 1 112 ? -11.755 7.802 3.716 1.00 64.56 112 GLU A N 1
ATOM 878 C CA . GLU A 1 112 ? -12.962 8.059 2.909 1.00 64.56 112 GLU A CA 1
ATOM 879 C C . GLU A 1 112 ? -13.941 6.871 2.904 1.00 64.56 112 GLU A C 1
ATOM 881 O O . GLU A 1 112 ? -15.153 7.061 2.997 1.00 64.56 112 GLU A O 1
ATOM 886 N N . SER A 1 113 ? -13.435 5.632 2.863 1.00 58.78 113 SER A N 1
ATOM 887 C CA . SER A 1 113 ? -14.267 4.414 2.829 1.00 58.78 113 SER A CA 1
ATOM 888 C C . SER A 1 113 ? -15.080 4.150 4.105 1.00 58.78 113 SER A C 1
ATOM 890 O O . SER A 1 113 ? -15.953 3.286 4.110 1.00 58.78 113 SER A O 1
ATOM 892 N N . GLN A 1 114 ? -14.803 4.885 5.185 1.00 54.56 114 GLN A N 1
ATOM 893 C CA . GLN A 1 114 ? -15.514 4.783 6.462 1.00 54.56 114 GLN A CA 1
ATOM 894 C C . GLN A 1 114 ? -16.686 5.769 6.596 1.00 54.56 114 GLN A C 1
ATOM 896 O O . GLN A 1 114 ? -17.296 5.838 7.663 1.00 54.56 114 GLN A O 1
ATOM 901 N N . THR A 1 115 ? -16.996 6.540 5.545 1.00 45.84 115 THR A N 1
ATOM 902 C CA . THR A 1 115 ? -18.026 7.597 5.579 1.00 45.84 115 THR A CA 1
ATOM 903 C C . THR A 1 115 ? -19.377 7.241 4.939 1.00 45.84 115 THR A C 1
ATOM 905 O O . THR A 1 115 ? -20.221 8.131 4.831 1.00 45.84 115 THR A O 1
ATOM 908 N N . ASP A 1 116 ? -19.624 5.967 4.609 1.00 39.72 116 ASP A N 1
ATOM 909 C CA . ASP A 1 116 ? -20.911 5.468 4.077 1.00 39.72 116 ASP A CA 1
ATOM 910 C C . ASP A 1 116 ? -21.762 4.706 5.114 1.00 39.72 116 ASP A C 1
ATOM 912 O O . ASP A 1 116 ? -21.235 3.778 5.775 1.00 39.72 116 ASP A O 1
#

Solvent-accessible surface area (backbone atoms only — not comparable to full-atom values): 7215 Å² total; per-residue (Å²): 135,54,70,69,60,50,45,54,53,52,56,60,55,66,73,50,101,60,55,74,69,56,49,54,54,49,49,52,54,49,48,67,73,58,65,72,46,68,70,58,51,48,67,70,46,69,58,45,83,70,82,68,43,87,87,71,59,60,100,83,43,69,72,58,89,81,59,103,74,42,42,49,48,68,64,85,94,43,77,44,79,39,73,54,44,42,36,91,89,71,62,23,57,70,40,71,69,38,44,55,55,48,37,56,51,54,48,55,50,56,65,58,71,72,74,123

Secondary structure (DSSP, 8-state):
--HHHHHHHHHHHHTS---HHHHHHHHHHHHHTS---HHHHHHH----TTTT-TT---TT------STT-EEEEETTEEEEE--SB-TTT--B-SHHHHHHHHHHHHHHHHHTT--

Foldseek 3Di:
DDLVVVLVVLVVVVVDPDDPVVVVVSVVVNVVSVQCDLVNLCVVCVDDPVLPDDPDADPQADDDPPDPFAGWDDDDPDTDGDRCCADPVRRRGNDPVSSVVVSVVVRVVVVVVVPD

pLDDT: mean 70.29, std 16.16, range [38.97, 90.56]